Protein AF-A0A943FPM8-F1 (afdb_monomer)

Structure (mmCIF, N/CA/C/O backbone):
data_AF-A0A943FPM8-F1
#
_entry.id   AF-A0A943FPM8-F1
#
loop_
_atom_site.group_PDB
_atom_site.id
_atom_site.type_symbol
_atom_site.label_atom_id
_atom_site.label_alt_id
_atom_site.label_comp_id
_atom_site.label_asym_id
_atom_site.label_entity_id
_atom_site.label_seq_id
_atom_site.pdbx_PDB_ins_code
_atom_site.Cartn_x
_atom_site.Cartn_y
_atom_site.Cartn_z
_atom_site.occupancy
_atom_site.B_iso_or_equiv
_atom_site.auth_seq_id
_atom_site.auth_comp_id
_atom_site.auth_asym_id
_atom_site.auth_atom_id
_atom_site.pdbx_PDB_model_num
ATOM 1 N N . MET A 1 1 ? -26.452 57.858 43.213 1.00 43.47 1 MET A N 1
ATOM 2 C CA . MET A 1 1 ? -26.076 58.892 42.224 1.00 43.47 1 MET A CA 1
ATOM 3 C C . MET A 1 1 ? -26.824 58.611 40.920 1.00 43.47 1 MET A C 1
ATOM 5 O O . MET A 1 1 ? -26.887 57.454 40.541 1.00 43.47 1 MET A O 1
ATOM 9 N N . LYS A 1 2 ? -27.479 59.654 40.371 1.00 41.88 2 LYS A N 1
ATOM 10 C CA . LYS A 1 2 ? -28.035 59.885 39.007 1.00 41.88 2 LYS A CA 1
ATOM 11 C C . LYS A 1 2 ? -28.083 58.714 38.007 1.00 41.88 2 LYS A C 1
ATOM 13 O O . LYS A 1 2 ? -27.068 58.083 37.789 1.00 41.88 2 LYS A O 1
ATOM 18 N N . LYS A 1 3 ? -29.099 58.524 37.162 1.00 39.81 3 LYS A N 1
ATOM 19 C CA . LYS A 1 3 ? -30.553 58.790 37.059 1.00 39.81 3 LYS A CA 1
ATOM 20 C C . LYS A 1 3 ? -30.911 58.142 35.701 1.00 39.81 3 LYS A C 1
ATOM 22 O O . LYS A 1 3 ? -30.160 58.297 34.746 1.00 39.81 3 LYS A O 1
ATOM 27 N N . ARG A 1 4 ? -32.022 57.408 35.642 1.00 47.88 4 ARG A N 1
ATOM 28 C CA . ARG A 1 4 ? -32.569 56.733 34.450 1.00 47.88 4 ARG A CA 1
ATOM 29 C C . ARG A 1 4 ? -33.025 57.727 33.367 1.00 47.88 4 ARG A C 1
ATOM 31 O O . ARG A 1 4 ? -33.515 58.798 33.715 1.00 47.88 4 ARG A O 1
ATOM 38 N N . GLY A 1 5 ? -33.002 57.297 32.106 1.00 42.28 5 GLY A N 1
ATOM 39 C CA . GLY A 1 5 ? -33.818 57.833 31.008 1.00 42.28 5 GLY A CA 1
ATOM 40 C C . GLY A 1 5 ? -33.178 57.556 29.645 1.00 42.28 5 GLY A C 1
ATOM 41 O O . GLY A 1 5 ? -31.966 57.446 29.571 1.00 42.28 5 GLY A O 1
ATOM 42 N N . ILE A 1 6 ? -33.880 57.427 28.527 1.00 51.19 6 ILE A N 1
ATOM 43 C CA . ILE A 1 6 ? -35.304 57.315 28.207 1.00 51.19 6 ILE A CA 1
ATOM 44 C C . ILE A 1 6 ? -35.327 56.818 26.751 1.00 51.19 6 ILE A C 1
ATOM 46 O O . ILE A 1 6 ? -34.451 57.146 25.954 1.00 51.19 6 ILE A O 1
ATOM 50 N N . CYS A 1 7 ? -36.333 56.010 26.448 1.00 41.44 7 CYS A N 1
ATOM 51 C CA . CYS A 1 7 ? -36.709 55.536 25.124 1.00 41.44 7 CYS A CA 1
ATOM 52 C C . CYS A 1 7 ? -37.077 56.717 24.202 1.00 41.44 7 CYS A C 1
ATOM 54 O O . CYS A 1 7 ? -37.842 57.581 24.625 1.00 41.44 7 CYS A O 1
ATOM 56 N N . LEU A 1 8 ? -36.609 56.740 22.951 1.00 41.38 8 LEU A N 1
ATOM 57 C CA . LEU A 1 8 ? -37.149 57.618 21.907 1.00 41.38 8 LEU A CA 1
ATOM 58 C C . LEU A 1 8 ? -37.217 56.860 20.576 1.00 41.38 8 LEU A C 1
ATOM 60 O O . LEU A 1 8 ? -36.211 56.415 20.032 1.00 41.38 8 LEU A O 1
ATOM 64 N N . LEU A 1 9 ? -38.462 56.687 20.131 1.00 40.34 9 LEU A N 1
ATOM 65 C CA . LEU A 1 9 ? -38.903 56.158 18.845 1.00 40.34 9 LEU A CA 1
ATOM 66 C C . LEU A 1 9 ? -38.485 57.059 17.672 1.00 40.34 9 LEU A C 1
ATOM 68 O O . LEU A 1 9 ? -38.351 58.261 17.877 1.00 40.34 9 LEU A O 1
ATOM 72 N N . LEU A 1 10 ? -38.435 56.478 16.461 1.00 39.81 10 LEU A N 1
ATOM 73 C CA . LEU A 1 10 ? -38.977 56.962 15.161 1.00 39.81 10 LEU A CA 1
ATOM 74 C C . LEU A 1 10 ? -38.160 56.303 14.025 1.00 39.81 10 LEU A C 1
ATOM 76 O O . LEU A 1 10 ? -36.975 56.563 13.883 1.00 39.81 10 LEU A O 1
ATOM 80 N N . ALA A 1 11 ? -38.649 55.234 13.392 1.00 39.22 11 ALA A N 1
ATOM 81 C CA . ALA A 1 11 ? -39.589 55.200 12.262 1.00 39.22 11 ALA A CA 1
ATOM 82 C C . ALA A 1 11 ? -38.954 55.512 10.887 1.00 39.22 11 ALA A C 1
ATOM 84 O O . ALA A 1 11 ? -38.565 56.640 10.623 1.00 39.22 11 ALA A O 1
ATOM 85 N N . ALA A 1 12 ? -38.996 54.479 10.030 1.00 39.22 12 ALA A N 1
ATOM 86 C CA . ALA A 1 12 ? -39.106 54.478 8.566 1.00 39.22 12 ALA A CA 1
ATOM 87 C C . ALA A 1 12 ? -38.014 55.168 7.723 1.00 39.22 12 ALA A C 1
ATOM 89 O O . ALA A 1 12 ? -37.833 56.369 7.796 1.00 39.22 12 ALA A O 1
ATOM 90 N N . VAL A 1 13 ? -37.407 54.421 6.794 1.00 41.88 13 VAL A N 1
ATOM 91 C CA . VAL A 1 13 ? -37.730 54.499 5.354 1.00 41.88 13 VAL A CA 1
ATOM 92 C C . VAL A 1 13 ? -37.208 53.223 4.690 1.00 41.88 13 VAL A C 1
ATOM 94 O O . VAL A 1 13 ? -36.012 52.951 4.647 1.00 41.88 13 VAL A O 1
ATOM 97 N N . MET A 1 14 ? -38.151 52.432 4.185 1.00 46.97 14 MET A N 1
ATOM 98 C CA . MET A 1 14 ? -37.918 51.344 3.247 1.00 46.97 14 MET A CA 1
ATOM 99 C C . MET A 1 14 ? -37.699 51.996 1.876 1.00 46.97 14 MET A C 1
ATOM 101 O O . MET A 1 14 ? -38.634 52.573 1.322 1.00 46.97 14 MET A O 1
ATOM 105 N N . LEU A 1 15 ? -36.470 51.957 1.358 1.00 45.47 15 LEU A N 1
ATOM 106 C CA . LEU A 1 15 ? -36.176 52.354 -0.017 1.00 45.47 15 LEU A CA 1
ATOM 107 C C . LEU A 1 15 ? -35.555 51.163 -0.746 1.00 45.47 15 LEU A C 1
ATOM 109 O O . LEU A 1 15 ? -34.363 50.881 -0.641 1.00 45.47 15 LEU A O 1
ATOM 113 N N . CYS A 1 16 ? -36.414 50.444 -1.465 1.00 36.84 16 CYS A N 1
ATOM 114 C CA . CYS A 1 16 ? -36.028 49.474 -2.471 1.00 36.84 16 CYS A CA 1
ATOM 115 C C . CYS A 1 16 ? -35.269 50.193 -3.591 1.00 36.84 16 CYS A C 1
ATOM 117 O O . CYS A 1 16 ? -35.880 50.879 -4.406 1.00 36.84 16 CYS A O 1
ATOM 119 N N . CYS A 1 17 ? -33.958 49.985 -3.668 1.00 33.75 17 CYS A N 1
ATOM 120 C CA . CYS A 1 17 ? -33.213 50.172 -4.905 1.00 33.75 17 CYS A CA 1
ATOM 121 C C . CYS A 1 17 ? -32.701 48.807 -5.348 1.00 33.75 17 CYS A C 1
ATOM 123 O O . CYS A 1 17 ? -31.712 48.284 -4.839 1.00 33.75 17 CYS A O 1
ATOM 125 N N . ALA A 1 18 ? -33.435 48.229 -6.296 1.00 50.44 18 ALA A N 1
ATOM 126 C CA . ALA A 1 18 ? -32.971 47.145 -7.133 1.00 50.44 18 ALA A CA 1
ATOM 127 C C . ALA A 1 18 ? -31.713 47.611 -7.879 1.00 50.44 18 ALA A C 1
ATOM 129 O O . ALA A 1 18 ? -31.793 48.402 -8.816 1.00 50.44 18 ALA A O 1
ATOM 130 N N . ALA A 1 19 ? -30.554 47.124 -7.453 1.00 39.72 19 ALA A N 1
ATOM 131 C CA . ALA A 1 19 ? -29.340 47.153 -8.245 1.00 39.72 19 ALA A CA 1
ATOM 132 C C . ALA A 1 19 ? -28.849 45.713 -8.358 1.00 39.72 19 ALA A C 1
ATOM 134 O O . ALA A 1 19 ? -28.586 45.043 -7.362 1.00 39.72 19 ALA A O 1
ATOM 135 N N . CYS A 1 20 ? -28.846 45.252 -9.603 1.00 33.94 20 CYS A N 1
ATOM 136 C CA . CYS A 1 20 ? -28.395 43.966 -10.098 1.00 33.94 20 CYS A CA 1
ATOM 137 C C . CYS A 1 20 ? -27.201 43.431 -9.292 1.00 33.94 20 CYS A C 1
ATOM 139 O O . CYS A 1 20 ? -26.073 43.892 -9.450 1.00 33.94 20 CYS A O 1
ATOM 141 N N . GLY A 1 21 ? -27.461 42.462 -8.412 1.00 35.91 21 GLY A N 1
ATOM 142 C CA . GLY A 1 21 ? -26.416 41.661 -7.803 1.00 35.91 21 GLY A CA 1
ATOM 143 C C . GLY A 1 21 ? -25.841 40.763 -8.883 1.00 35.91 21 GLY A C 1
ATOM 144 O O . GLY A 1 21 ? -26.332 39.656 -9.096 1.00 35.91 21 GLY A O 1
ATOM 145 N N . SER A 1 22 ? -24.803 41.231 -9.572 1.00 35.19 22 SER A N 1
ATOM 146 C CA . SER A 1 22 ? -23.835 40.320 -10.158 1.00 35.19 22 SER A CA 1
ATOM 147 C C . SER A 1 22 ? -23.273 39.510 -8.994 1.00 35.19 22 SER A C 1
ATOM 149 O O . SER A 1 22 ? -22.399 39.982 -8.267 1.00 35.19 22 SER A O 1
ATOM 151 N N . ARG A 1 23 ? -23.829 38.312 -8.774 1.00 39.59 23 ARG A N 1
ATOM 152 C CA . ARG A 1 23 ? -23.126 37.241 -8.076 1.00 39.59 23 ARG A CA 1
ATOM 153 C C . ARG A 1 23 ? -21.834 37.053 -8.856 1.00 39.59 23 ARG A C 1
ATOM 155 O O . ARG A 1 23 ? -21.832 36.414 -9.904 1.00 39.59 23 ARG A O 1
ATOM 162 N N . GLN A 1 24 ? -20.763 37.674 -8.379 1.00 35.69 24 GLN A N 1
ATOM 163 C CA . GLN A 1 24 ? -19.440 3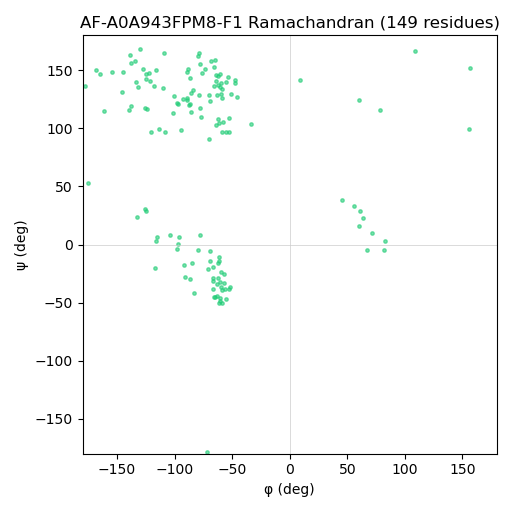7.169 -8.666 1.00 35.69 24 GLN A CA 1
ATOM 164 C C . GLN A 1 24 ? -19.425 35.777 -8.047 1.00 35.69 24 GLN A C 1
ATOM 166 O O . GLN A 1 24 ? -19.420 35.623 -6.829 1.00 35.69 24 GLN A O 1
ATOM 171 N N . THR A 1 25 ? -19.529 34.762 -8.898 1.00 35.69 25 THR A N 1
ATOM 172 C CA . THR A 1 25 ? -18.903 33.474 -8.640 1.00 35.69 25 THR A CA 1
ATOM 173 C C . THR A 1 25 ? -17.444 33.781 -8.345 1.00 35.69 25 THR A C 1
ATOM 175 O O . THR A 1 25 ? -16.663 34.037 -9.258 1.00 35.69 25 THR A O 1
ATOM 178 N N . THR A 1 26 ? -17.109 33.876 -7.063 1.00 35.84 26 THR A N 1
ATOM 179 C CA . THR A 1 26 ? -15.729 33.794 -6.612 1.00 35.84 26 THR A CA 1
ATOM 180 C C . THR A 1 26 ? -15.260 32.395 -6.966 1.00 35.84 26 THR A C 1
ATOM 182 O O . THR A 1 26 ? -15.659 31.415 -6.338 1.00 35.84 26 THR A O 1
ATOM 185 N N . GLU A 1 27 ? -14.488 32.321 -8.045 1.00 47.19 27 GLU A N 1
ATOM 186 C CA . GLU A 1 27 ? -13.569 31.223 -8.306 1.00 47.19 27 GLU A CA 1
ATOM 187 C C . GLU A 1 27 ? -12.754 30.956 -7.031 1.00 47.19 27 GLU A C 1
ATOM 189 O O . GLU A 1 27 ? -12.406 31.888 -6.300 1.00 47.19 27 GLU A O 1
ATOM 194 N N . GLY A 1 28 ? -12.556 29.670 -6.734 1.00 51.47 28 GLY A N 1
ATOM 195 C CA . GLY A 1 28 ? -12.067 29.154 -5.458 1.00 51.47 28 GLY A CA 1
ATOM 196 C C . GLY A 1 28 ? -10.860 29.906 -4.901 1.00 51.47 28 GLY A C 1
ATOM 197 O O . GLY A 1 28 ? -9.840 30.073 -5.564 1.00 51.47 28 GLY A O 1
ATOM 198 N N . GLY A 1 29 ? -10.988 30.355 -3.656 1.00 54.38 29 GLY A N 1
ATOM 199 C CA . GLY A 1 29 ? -9.947 31.098 -2.959 1.00 54.38 29 GLY A CA 1
ATOM 200 C C . GLY A 1 29 ? -10.336 31.367 -1.513 1.00 54.38 29 GLY A C 1
ATOM 201 O O . GLY A 1 29 ? -10.374 32.520 -1.093 1.00 54.38 29 GLY A O 1
ATOM 202 N N . GLY A 1 30 ? -10.709 30.321 -0.772 1.00 67.62 30 GLY A N 1
ATOM 203 C CA . GLY A 1 30 ? -10.781 30.416 0.687 1.00 67.62 30 GLY A CA 1
ATOM 204 C C . GLY A 1 30 ? -9.388 30.313 1.311 1.00 67.62 30 GLY A C 1
ATOM 205 O O . GLY A 1 30 ? -8.422 29.934 0.646 1.00 67.62 30 GLY A O 1
ATOM 206 N N . GLU A 1 31 ? -9.286 30.693 2.583 1.00 84.62 31 GLU A N 1
ATOM 207 C CA . GLU A 1 31 ? -8.050 30.573 3.355 1.00 84.62 31 GLU A CA 1
ATOM 208 C C . GLU A 1 31 ? -7.622 29.102 3.426 1.00 84.62 31 GLU A C 1
ATOM 210 O O . GLU A 1 31 ? -8.437 28.225 3.715 1.00 84.62 31 GLU A O 1
ATOM 215 N N . LYS A 1 32 ? -6.354 28.843 3.099 1.00 88.19 32 LYS A N 1
ATOM 216 C CA . LYS A 1 32 ? -5.771 27.504 3.171 1.00 88.19 32 LYS A CA 1
ATOM 217 C C . LYS A 1 32 ? -5.476 27.144 4.622 1.00 88.19 32 LYS A C 1
ATOM 219 O O . LYS A 1 32 ? -5.123 28.020 5.410 1.00 88.19 32 LYS A O 1
ATOM 224 N N . ASP A 1 33 ? -5.580 25.865 4.955 1.00 87.19 33 ASP A N 1
ATOM 225 C CA . ASP A 1 33 ? -5.219 25.376 6.285 1.00 87.19 33 ASP A CA 1
ATOM 226 C C . ASP A 1 33 ? -3.692 25.377 6.521 1.00 87.19 33 ASP A C 1
ATOM 228 O O . ASP A 1 33 ? -2.884 25.758 5.667 1.00 87.19 33 ASP A O 1
ATOM 232 N N . GLN A 1 34 ? -3.281 24.909 7.702 1.00 88.44 34 GLN A N 1
ATOM 233 C CA . GLN A 1 34 ? -1.872 24.748 8.081 1.00 88.44 34 GLN A CA 1
ATOM 234 C C . GLN A 1 34 ? -1.084 23.765 7.189 1.00 88.44 34 GLN A C 1
ATOM 236 O O . GLN A 1 34 ? 0.148 23.785 7.208 1.00 88.44 34 GLN A O 1
ATOM 241 N N . TYR A 1 35 ? -1.775 22.952 6.386 1.00 88.12 35 TYR A N 1
ATOM 242 C CA . TYR A 1 35 ? -1.222 21.979 5.441 1.00 88.12 35 TYR A CA 1
ATOM 243 C C . TYR A 1 35 ? -1.305 22.460 3.980 1.00 88.12 35 TYR A C 1
ATOM 245 O O . TYR A 1 35 ? -0.985 21.711 3.057 1.00 88.12 35 TYR A O 1
ATOM 253 N N . MET A 1 36 ? -1.686 23.725 3.751 1.00 88.31 36 MET A N 1
ATOM 254 C CA . MET A 1 36 ? -1.843 24.356 2.434 1.00 88.31 36 MET A CA 1
ATOM 255 C C . MET A 1 36 ? -2.937 23.730 1.551 1.00 88.31 36 MET A C 1
ATOM 257 O O . MET A 1 36 ? -2.901 23.893 0.318 1.00 88.31 36 MET A O 1
ATOM 261 N N . THR A 1 37 ? -3.912 23.055 2.161 1.00 87.12 37 THR A N 1
ATOM 262 C CA . THR A 1 37 ? -5.038 22.448 1.448 1.00 87.12 37 THR A CA 1
ATOM 263 C C . THR A 1 37 ? -6.078 23.492 1.056 1.00 87.12 37 THR A C 1
ATOM 265 O O . THR A 1 37 ? -6.151 24.591 1.612 1.00 87.12 37 THR A O 1
ATOM 268 N N . GLU A 1 38 ? -6.844 23.175 0.016 1.00 91.06 38 GLU A N 1
ATOM 269 C CA . GLU A 1 38 ? -7.995 23.987 -0.364 1.00 91.06 38 GLU A CA 1
ATOM 270 C C . GLU A 1 38 ? -9.143 23.782 0.635 1.00 91.06 38 GLU A C 1
ATOM 272 O O . GLU A 1 38 ? -9.267 22.697 1.207 1.00 91.06 38 GLU A O 1
ATOM 277 N N . PRO A 1 39 ? -10.011 24.791 0.828 1.00 89.31 39 PRO A N 1
ATOM 278 C CA . PRO A 1 39 ? -11.187 24.647 1.672 1.00 89.31 39 PRO A CA 1
ATOM 279 C C . PRO A 1 39 ? -12.044 23.445 1.270 1.00 89.31 39 PRO A C 1
ATOM 281 O O . PRO A 1 39 ? -12.223 23.150 0.086 1.00 89.31 39 PRO A O 1
ATOM 284 N N . VAL A 1 40 ? -12.630 22.800 2.274 1.00 89.19 40 VAL A N 1
ATOM 285 C CA . VAL A 1 40 ? -13.539 21.667 2.097 1.00 89.19 40 VAL A CA 1
ATOM 286 C C . VAL A 1 40 ? -14.739 22.098 1.242 1.00 89.19 40 VAL A C 1
ATOM 288 O O . VAL A 1 40 ? -15.403 23.079 1.584 1.00 89.19 40 VAL A O 1
ATOM 291 N N . PRO A 1 41 ? -15.048 21.398 0.133 1.00 91.25 41 PRO A N 1
ATOM 292 C CA . PRO A 1 41 ? -16.220 21.715 -0.674 1.00 91.25 41 PRO A CA 1
ATOM 293 C C . PRO A 1 41 ? -17.529 21.546 0.107 1.00 91.25 41 PRO A C 1
ATOM 295 O O . PRO A 1 41 ? -17.674 20.601 0.884 1.00 91.25 41 PRO A O 1
ATOM 298 N N . ASP A 1 42 ? -18.518 22.400 -0.174 1.00 91.25 42 ASP A N 1
ATOM 299 C CA . ASP A 1 42 ? -19.838 22.337 0.463 1.00 91.25 42 ASP A CA 1
ATOM 300 C C . ASP A 1 42 ? -20.449 20.924 0.391 1.00 91.25 42 ASP A C 1
ATOM 302 O O . ASP A 1 42 ? -20.547 20.305 -0.674 1.00 91.25 42 ASP A O 1
ATOM 306 N N . GLY A 1 43 ? -20.897 20.413 1.541 1.00 91.19 43 GLY A N 1
ATOM 307 C CA . GLY A 1 43 ? -21.531 19.097 1.663 1.00 91.19 43 GLY A CA 1
ATOM 308 C C . GLY A 1 43 ? -20.564 17.914 1.778 1.00 91.19 43 GLY A C 1
ATOM 309 O O . GLY A 1 43 ? -21.022 16.770 1.835 1.00 91.19 43 GLY A O 1
ATOM 310 N N . LYS A 1 44 ? -19.248 18.151 1.822 1.00 88.50 44 LYS A N 1
ATOM 311 C CA . LYS A 1 44 ? -18.260 17.143 2.227 1.00 88.50 44 LYS A CA 1
ATOM 312 C C . LYS A 1 44 ? -18.041 17.185 3.746 1.00 88.50 44 LYS A C 1
ATOM 314 O O . LYS A 1 44 ? -18.206 18.246 4.342 1.00 88.50 44 LYS A O 1
ATOM 319 N N . PRO A 1 45 ? -17.727 16.040 4.377 1.00 86.06 45 PRO A N 1
ATOM 320 C CA . PRO A 1 45 ? -17.345 16.027 5.782 1.00 86.06 45 PRO A CA 1
ATOM 321 C C . PRO A 1 45 ? -16.037 16.798 5.977 1.00 86.06 45 PRO A C 1
ATOM 323 O O . PRO A 1 45 ? -15.161 16.757 5.109 1.00 86.06 45 PRO A O 1
ATOM 326 N N . ASP A 1 46 ? -15.915 17.470 7.119 1.00 85.81 46 ASP A N 1
ATOM 327 C CA . ASP A 1 46 ? -14.677 18.141 7.499 1.00 85.81 46 ASP A CA 1
ATOM 328 C C . ASP A 1 46 ? -13.546 17.110 7.697 1.00 85.81 46 ASP A C 1
ATOM 330 O O . ASP A 1 46 ? -13.794 16.022 8.234 1.00 85.81 46 ASP A O 1
ATOM 334 N N . PRO A 1 47 ? -12.308 17.420 7.270 1.00 86.12 47 PRO A N 1
ATOM 335 C CA . PRO A 1 47 ? -11.131 16.632 7.588 1.00 86.12 47 PRO A CA 1
ATOM 336 C C . PRO A 1 47 ? -10.979 16.465 9.096 1.00 86.12 47 PRO A C 1
ATOM 338 O O . PRO A 1 47 ? -11.183 17.403 9.867 1.00 86.12 47 PRO A O 1
ATOM 341 N N . VAL A 1 48 ? -10.594 15.261 9.503 1.00 87.44 48 VAL A N 1
ATOM 342 C CA . VAL A 1 48 ? -10.301 14.936 10.897 1.00 87.44 48 VAL A CA 1
ATOM 343 C C . VAL A 1 48 ? -8.805 14.712 11.033 1.00 87.44 48 VAL A C 1
ATOM 345 O O . VAL A 1 48 ? -8.193 14.016 10.223 1.00 87.44 48 VAL A O 1
ATOM 348 N N . GLU A 1 49 ? -8.230 15.293 12.078 1.00 88.88 49 GLU A N 1
ATOM 349 C CA . GLU A 1 49 ? -6.833 15.100 12.430 1.00 88.88 49 GLU A CA 1
ATOM 350 C C . GLU A 1 49 ? -6.591 13.673 12.962 1.00 88.88 49 GLU A C 1
ATOM 352 O O . GLU A 1 49 ? -7.270 13.244 13.906 1.00 88.88 49 GLU A O 1
ATOM 357 N N . PRO A 1 50 ? -5.606 12.925 12.427 1.00 86.56 50 PRO A N 1
ATOM 358 C CA . PRO A 1 50 ? 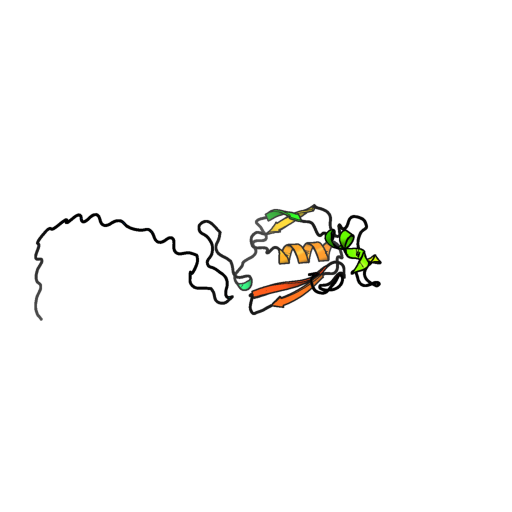-5.340 11.554 12.862 1.00 86.56 50 PRO A CA 1
ATOM 359 C C . PRO A 1 50 ? -5.079 11.415 14.369 1.00 86.56 50 PRO A C 1
ATOM 361 O O . PRO A 1 50 ? -5.547 10.460 14.984 1.00 86.56 50 PRO A O 1
ATOM 364 N N . GLN A 1 51 ? -4.379 12.374 14.989 1.00 86.69 51 GLN A N 1
ATOM 365 C CA . GLN A 1 51 ? -4.073 12.360 16.427 1.00 86.69 51 GLN A CA 1
ATOM 366 C C . GLN A 1 51 ? -5.284 12.610 17.335 1.00 86.69 51 GLN A C 1
ATOM 368 O O . GLN A 1 51 ? -5.239 12.244 18.509 1.00 86.69 51 GLN A 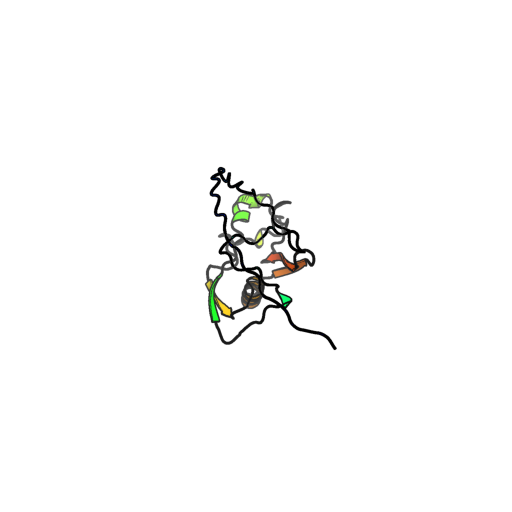O 1
ATOM 373 N N . ASP A 1 52 ? -6.344 13.220 16.807 1.00 89.75 52 ASP A N 1
ATOM 374 C CA . ASP A 1 52 ? -7.542 13.577 17.573 1.00 89.75 52 ASP A CA 1
ATOM 375 C C . ASP A 1 52 ? -8.665 12.540 17.397 1.00 89.75 52 ASP A C 1
ATOM 377 O O . ASP A 1 52 ? -9.718 12.621 18.037 1.00 89.75 52 ASP A O 1
ATOM 381 N N . THR A 1 53 ? -8.443 11.533 16.549 1.00 88.88 53 THR A N 1
ATOM 382 C CA . THR A 1 53 ? -9.421 10.484 16.268 1.00 88.88 53 THR A CA 1
ATOM 383 C C . THR A 1 53 ? -9.437 9.443 17.388 1.00 88.88 53 THR A C 1
ATOM 385 O O . THR A 1 53 ? -8.409 8.891 17.775 1.00 88.88 53 THR A O 1
ATOM 388 N N . THR A 1 54 ? -10.628 9.144 17.911 1.00 92.75 54 THR A N 1
ATOM 389 C CA . THR A 1 54 ? -10.836 8.056 18.877 1.00 92.75 54 THR A CA 1
ATOM 390 C C . THR A 1 54 ? -11.415 6.845 18.156 1.00 92.75 54 THR A C 1
ATOM 392 O O . THR A 1 54 ? -12.433 6.971 17.485 1.00 92.75 54 THR A O 1
ATOM 395 N N . VAL A 1 55 ? -10.792 5.677 18.323 1.00 93.94 55 VAL A N 1
ATOM 396 C CA . VAL A 1 55 ? -11.278 4.421 17.732 1.00 93.94 55 VAL A CA 1
ATOM 397 C C . VAL A 1 55 ? -12.277 3.746 18.672 1.00 93.94 55 VAL A C 1
ATOM 399 O O . VAL A 1 55 ? -11.921 3.367 19.793 1.00 93.94 55 VAL A O 1
ATOM 402 N N . ASP A 1 56 ? -13.511 3.544 18.210 1.00 95.50 56 ASP A N 1
ATOM 403 C CA . ASP A 1 56 ? -14.523 2.748 18.908 1.00 95.50 56 ASP A CA 1
ATOM 404 C C . ASP A 1 56 ? -14.521 1.303 18.403 1.00 95.50 56 ASP A C 1
ATOM 406 O O . ASP A 1 56 ? -15.149 0.953 17.409 1.00 95.50 56 ASP A O 1
ATOM 410 N N . THR A 1 57 ? -13.861 0.424 19.157 1.00 93.88 57 THR A N 1
ATOM 411 C CA . THR A 1 57 ? -13.783 -1.015 18.843 1.00 93.88 57 THR A CA 1
ATOM 412 C C . THR A 1 57 ? -15.103 -1.784 18.999 1.00 93.88 57 THR A C 1
ATOM 414 O O . THR A 1 57 ? -15.149 -2.977 18.695 1.00 93.88 57 THR A O 1
ATOM 417 N N . THR A 1 58 ? -16.167 -1.155 19.508 1.00 96.44 58 THR A N 1
ATOM 418 C CA . THR A 1 58 ? -17.478 -1.800 19.693 1.00 96.44 58 THR A CA 1
ATOM 419 C C . THR A 1 58 ? -18.390 -1.640 18.481 1.00 96.44 58 THR A C 1
ATOM 421 O O . THR A 1 58 ? -19.214 -2.520 18.214 1.00 96.44 58 THR A O 1
ATOM 424 N N . THR A 1 59 ? -18.204 -0.565 17.717 1.00 97.44 59 THR A N 1
ATOM 425 C CA . THR A 1 59 ? -18.924 -0.303 16.473 1.00 97.44 59 THR A CA 1
ATOM 426 C C . THR A 1 59 ? -18.061 -0.745 15.300 1.00 97.44 59 THR A C 1
ATOM 428 O O . THR A 1 59 ? -16.936 -0.284 15.138 1.00 97.44 59 THR A O 1
ATOM 431 N N . THR A 1 60 ? -18.576 -1.662 14.479 1.00 97.38 60 THR A N 1
ATOM 432 C CA . THR A 1 60 ? -17.835 -2.208 13.335 1.00 97.38 60 THR A CA 1
ATOM 433 C C . THR A 1 60 ? -18.575 -1.995 12.025 1.00 97.38 60 THR A C 1
ATOM 435 O O . THR A 1 60 ? -19.805 -2.028 11.953 1.00 97.38 60 THR A O 1
ATOM 438 N N . HIS A 1 61 ? -17.791 -1.809 10.974 1.00 97.31 61 HIS A N 1
ATOM 439 C CA . HIS A 1 61 ? -18.222 -1.633 9.599 1.00 97.31 61 HIS A CA 1
ATOM 440 C C . HIS A 1 61 ? -17.445 -2.584 8.691 1.00 97.31 61 HIS A C 1
ATOM 442 O O . HIS A 1 61 ? -16.451 -3.189 9.102 1.00 97.31 61 HIS A O 1
ATOM 448 N N . THR A 1 62 ? -17.890 -2.718 7.445 1.00 97.75 62 THR A N 1
ATOM 449 C CA . THR A 1 62 ? -17.187 -3.499 6.427 1.00 97.75 62 THR A CA 1
ATOM 450 C C . THR A 1 62 ? -16.897 -2.657 5.196 1.00 97.75 62 THR A C 1
ATOM 452 O O . THR A 1 62 ? -17.663 -1.767 4.823 1.00 97.75 62 THR A O 1
ATOM 455 N N . CYS A 1 63 ? -15.768 -2.937 4.557 1.00 96.94 63 CYS A N 1
ATOM 456 C CA . CYS A 1 63 ? -15.443 -2.432 3.232 1.00 96.94 63 CYS A CA 1
ATOM 457 C C . CYS A 1 63 ? -14.795 -3.539 2.401 1.00 96.94 63 CYS A C 1
ATOM 459 O O . CYS A 1 63 ? -14.349 -4.556 2.928 1.00 96.94 63 CYS A O 1
ATOM 461 N N . THR A 1 64 ? -14.755 -3.355 1.084 1.00 98.12 64 THR A N 1
ATOM 462 C CA . THR A 1 64 ? -13.945 -4.210 0.212 1.00 98.12 64 THR A CA 1
ATOM 463 C C . THR A 1 64 ? -12.553 -3.608 0.095 1.00 98.12 64 THR A C 1
ATOM 465 O O . THR A 1 64 ? -12.420 -2.441 -0.266 1.00 98.12 64 THR A O 1
ATOM 468 N N . PHE A 1 65 ? -11.530 -4.406 0.382 1.00 98.00 65 PHE A N 1
ATOM 469 C CA . PHE A 1 65 ? -10.130 -4.008 0.304 1.00 98.00 65 PHE A CA 1
ATOM 470 C C . PHE A 1 65 ? -9.408 -4.862 -0.738 1.00 98.00 65 PHE A C 1
ATOM 472 O O . PHE A 1 65 ? -9.593 -6.077 -0.783 1.00 98.00 65 PHE A O 1
ATOM 479 N N . SER A 1 66 ? -8.578 -4.235 -1.565 1.00 98.25 66 SER A N 1
ATOM 480 C CA . SER A 1 66 ? -7.736 -4.899 -2.564 1.00 98.25 66 SER A CA 1
ATOM 481 C C . SER A 1 66 ? -6.415 -4.153 -2.697 1.00 98.25 66 SER A C 1
ATOM 4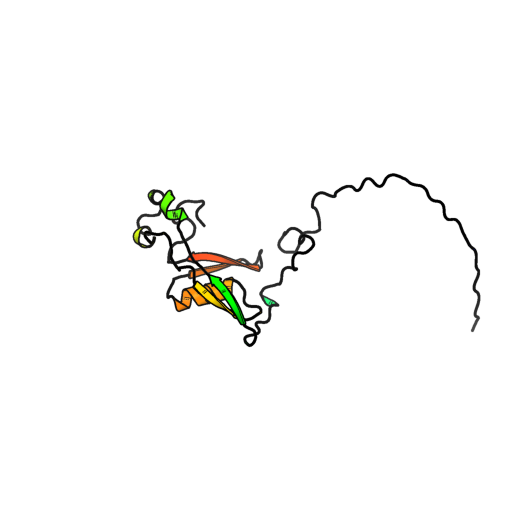83 O O . SER A 1 66 ? -6.385 -2.932 -2.560 1.00 98.25 66 SER A O 1
ATOM 485 N N . ILE A 1 67 ? -5.342 -4.874 -3.009 1.00 98.56 67 ILE A N 1
ATOM 486 C CA . ILE A 1 67 ? -4.033 -4.297 -3.328 1.00 98.56 67 ILE A CA 1
ATOM 487 C C . ILE A 1 67 ? -3.623 -4.853 -4.687 1.00 98.56 67 ILE A C 1
ATOM 489 O O . ILE A 1 67 ? -3.449 -6.065 -4.828 1.00 98.56 67 ILE A O 1
ATOM 493 N N . SER A 1 68 ? -3.467 -3.978 -5.675 1.00 98.12 68 SER A N 1
ATOM 494 C CA . SER A 1 68 ? -3.032 -4.349 -7.019 1.00 98.12 68 SER A CA 1
ATOM 495 C C . SER A 1 68 ? -1.838 -3.513 -7.470 1.00 98.12 68 SER A C 1
ATOM 497 O O . SER A 1 68 ? -1.643 -2.373 -7.055 1.00 98.12 68 SER A O 1
ATOM 499 N N . CYS A 1 69 ? -1.023 -4.115 -8.324 1.00 97.62 69 CYS A N 1
ATOM 500 C CA . CYS A 1 69 ? 0.095 -3.512 -9.032 1.00 97.62 69 CYS A CA 1
ATOM 501 C C . CYS A 1 69 ? -0.042 -3.740 -10.550 1.00 97.62 69 CYS A C 1
ATOM 503 O O . CYS A 1 69 ? 0.954 -3.859 -11.261 1.00 97.62 69 CYS A O 1
ATOM 505 N N . GLU A 1 70 ? -1.279 -3.826 -11.051 1.00 97.62 70 GLU A N 1
ATOM 506 C CA . GLU A 1 70 ? -1.613 -4.125 -12.455 1.00 97.62 70 GLU A CA 1
ATOM 507 C C . GLU A 1 70 ? -0.894 -3.208 -13.450 1.00 97.62 70 GLU A C 1
ATOM 509 O O . GLU A 1 70 ? -0.386 -3.680 -14.462 1.00 97.62 70 GLU A O 1
ATOM 514 N N . THR A 1 71 ? -0.740 -1.921 -13.128 1.00 96.75 71 THR A N 1
ATOM 515 C CA . THR A 1 71 ? -0.024 -0.947 -13.970 1.00 96.75 71 THR A CA 1
ATOM 516 C C . THR A 1 71 ? 1.424 -1.358 -14.275 1.00 96.75 71 THR A C 1
ATOM 518 O O . THR A 1 71 ? 1.981 -0.954 -15.298 1.00 96.75 71 THR A O 1
ATOM 521 N N . ILE A 1 72 ? 2.055 -2.170 -13.416 1.00 97.75 72 ILE A N 1
ATOM 522 C CA . ILE A 1 72 ? 3.411 -2.684 -13.654 1.00 97.75 72 ILE A CA 1
ATOM 523 C C . ILE A 1 72 ? 3.432 -3.634 -14.854 1.00 97.75 72 ILE A C 1
ATOM 525 O O . ILE A 1 72 ? 4.423 -3.646 -15.579 1.00 97.75 72 ILE A O 1
ATOM 529 N N . LEU A 1 73 ? 2.351 -4.377 -15.117 1.00 98.06 73 LEU A N 1
ATOM 530 C CA . LEU A 1 73 ? 2.280 -5.338 -16.224 1.00 98.06 73 LEU A CA 1
ATOM 531 C C . LEU A 1 73 ? 2.498 -4.658 -17.585 1.00 98.06 73 LEU A C 1
ATOM 533 O O . LEU A 1 73 ? 3.217 -5.191 -18.429 1.00 98.06 73 LEU A O 1
ATOM 537 N N . ASP A 1 74 ? 1.986 -3.436 -17.747 1.00 97.75 74 ASP A N 1
ATOM 538 C CA . ASP A 1 74 ? 2.181 -2.607 -18.944 1.00 97.75 74 ASP A CA 1
ATOM 539 C C . ASP A 1 74 ? 3.542 -1.881 -18.980 1.00 97.75 74 ASP A C 1
ATOM 541 O O . ASP A 1 74 ? 3.870 -1.204 -19.954 1.00 97.75 74 ASP A O 1
ATOM 545 N N . ASN A 1 75 ? 4.341 -1.989 -17.914 1.00 97.69 75 ASN A N 1
ATOM 546 C CA . ASN A 1 75 ? 5.620 -1.294 -17.729 1.00 97.69 75 ASN A CA 1
ATOM 547 C C . ASN A 1 75 ? 6.741 -2.240 -17.256 1.00 97.69 75 ASN A C 1
ATOM 549 O O . ASN A 1 75 ? 7.725 -1.805 -16.650 1.00 97.69 75 ASN A O 1
ATOM 553 N N . MET A 1 76 ? 6.613 -3.545 -17.525 1.00 97.75 76 MET A N 1
ATOM 554 C CA . MET A 1 76 ? 7.574 -4.566 -17.087 1.00 97.75 76 MET A CA 1
ATOM 555 C C . MET A 1 76 ? 8.992 -4.331 -17.622 1.00 97.75 76 MET A C 1
ATOM 557 O O . MET A 1 76 ? 9.961 -4.789 -17.019 1.00 97.75 76 MET A O 1
ATOM 561 N N . ASP A 1 77 ? 9.141 -3.611 -18.734 1.00 97.44 77 ASP A N 1
ATOM 562 C CA . ASP A 1 77 ? 10.429 -3.197 -19.296 1.00 97.44 77 ASP A CA 1
ATOM 563 C C . ASP A 1 77 ? 11.177 -2.190 -18.405 1.00 97.44 77 ASP A C 1
ATOM 565 O O . ASP A 1 77 ? 12.408 -2.179 -18.400 1.00 97.44 77 ASP A O 1
ATOM 569 N N . LYS A 1 78 ? 10.447 -1.385 -17.624 1.00 97.88 78 LYS A N 1
ATOM 570 C CA . LYS A 1 78 ? 10.993 -0.391 -16.683 1.00 97.88 78 LYS A CA 1
ATOM 571 C C . LYS A 1 78 ? 11.186 -0.942 -15.276 1.00 97.88 78 LYS A C 1
ATOM 573 O O . LYS A 1 78 ? 11.897 -0.322 -14.488 1.00 97.88 78 LYS A O 1
ATOM 578 N N . CYS A 1 79 ? 10.545 -2.066 -14.958 1.00 97.94 79 CYS A N 1
ATOM 579 C CA . CYS A 1 79 ? 10.679 -2.715 -13.661 1.00 97.94 79 CYS A CA 1
ATOM 580 C C . CYS A 1 79 ? 12.130 -3.163 -13.453 1.00 97.94 79 CYS A C 1
ATOM 582 O O . CYS A 1 79 ? 12.712 -3.841 -14.307 1.00 97.94 79 CYS A O 1
ATOM 584 N N . VAL A 1 80 ? 12.722 -2.792 -12.320 1.00 97.56 80 VAL A N 1
ATOM 585 C CA . VAL A 1 80 ? 14.084 -3.209 -11.983 1.00 97.56 80 VAL A CA 1
ATOM 586 C C . VAL A 1 80 ? 14.172 -4.740 -11.912 1.00 97.56 80 VAL A C 1
ATOM 588 O O . VAL A 1 80 ? 13.281 -5.430 -11.412 1.00 97.56 80 VAL A O 1
ATOM 591 N N . GLU A 1 81 ? 15.258 -5.297 -12.447 1.00 97.56 81 GLU A N 1
ATOM 592 C CA . GLU A 1 81 ? 15.349 -6.733 -12.748 1.00 97.56 81 GLU A CA 1
ATOM 593 C C . GLU A 1 81 ? 15.140 -7.629 -11.515 1.00 97.56 81 GLU A C 1
ATOM 595 O O . GLU A 1 81 ? 14.441 -8.637 -11.575 1.00 97.56 81 GLU A O 1
ATOM 600 N N . ASN A 1 82 ? 15.680 -7.227 -10.363 1.00 97.12 82 ASN A N 1
ATOM 601 C CA . ASN A 1 82 ? 15.566 -7.957 -9.099 1.00 97.12 82 ASN A CA 1
ATOM 602 C C . ASN A 1 82 ? 14.212 -7.776 -8.388 1.00 97.12 82 ASN A C 1
ATOM 604 O O . ASN A 1 82 ? 14.083 -8.205 -7.245 1.00 97.12 82 ASN A O 1
ATOM 608 N N . LYS A 1 83 ? 13.226 -7.134 -9.018 1.00 97.56 83 LYS A N 1
ATOM 609 C CA . LYS A 1 83 ? 11.864 -6.981 -8.483 1.00 97.56 83 LYS A CA 1
ATOM 610 C C . LYS A 1 83 ? 10.811 -7.653 -9.352 1.00 97.56 83 LYS A C 1
ATOM 612 O O . LYS A 1 83 ? 9.759 -8.007 -8.837 1.00 97.56 83 LYS A O 1
ATOM 617 N N . LYS A 1 84 ? 11.100 -7.925 -10.629 1.00 97.75 84 LYS A N 1
ATOM 618 C CA . LYS A 1 84 ? 10.153 -8.551 -11.572 1.00 97.75 84 LYS A CA 1
ATOM 619 C C . LYS A 1 84 ? 9.522 -9.840 -11.046 1.00 97.75 84 LYS A C 1
ATOM 621 O O . LYS A 1 84 ? 8.347 -10.079 -11.285 1.00 97.75 84 LYS A O 1
ATOM 626 N N . PHE A 1 85 ? 10.283 -10.653 -10.311 1.00 97.50 85 PHE A N 1
ATOM 627 C CA . PHE A 1 85 ? 9.781 -11.912 -9.747 1.00 97.50 85 PHE A CA 1
ATOM 628 C C . PHE A 1 85 ? 8.745 -11.726 -8.624 1.00 97.50 85 PHE A C 1
ATOM 630 O O . PHE A 1 85 ? 8.091 -12.694 -8.248 1.00 97.50 85 PHE A O 1
ATOM 637 N N . LEU A 1 86 ? 8.622 -10.515 -8.072 1.00 98.00 86 LEU A N 1
ATOM 638 C CA . LEU A 1 86 ? 7.628 -10.160 -7.059 1.00 98.00 86 LEU A CA 1
ATOM 639 C C . LEU A 1 86 ? 6.285 -9.761 -7.681 1.00 98.00 86 LEU A C 1
ATOM 641 O O . LEU A 1 86 ? 5.297 -9.697 -6.965 1.00 98.00 86 LEU A O 1
ATOM 645 N N . VAL A 1 87 ? 6.232 -9.461 -8.983 1.00 98.12 87 VAL A N 1
ATOM 646 C CA . VAL A 1 87 ? 5.003 -9.008 -9.646 1.00 98.12 87 VAL A CA 1
ATOM 647 C C . VAL A 1 87 ? 4.104 -10.223 -9.914 1.00 98.12 87 VAL A C 1
ATOM 649 O O . VAL A 1 87 ? 4.510 -11.114 -10.669 1.00 98.12 87 VAL A O 1
ATOM 652 N N . PRO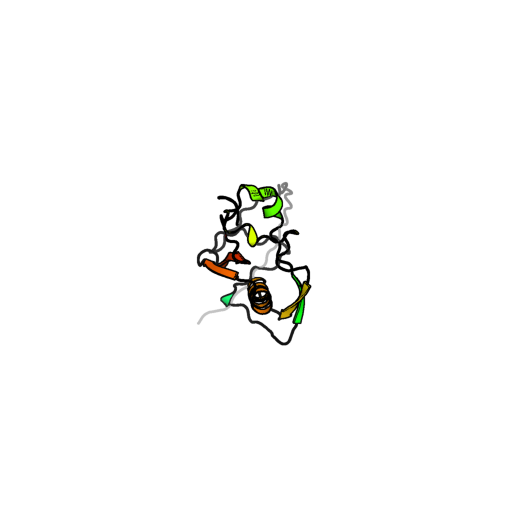 A 1 88 ? 2.894 -10.298 -9.327 1.00 98.31 88 PRO A N 1
ATOM 653 C CA . PRO A 1 88 ? 1.946 -11.363 -9.634 1.00 98.31 88 PRO A CA 1
ATOM 654 C C . PRO A 1 88 ? 1.563 -11.339 -11.115 1.00 98.31 88 PRO A C 1
ATOM 656 O O . PRO A 1 88 ? 1.469 -10.274 -11.720 1.00 98.31 88 PRO A O 1
ATOM 659 N N . ALA A 1 89 ? 1.306 -12.508 -11.704 1.00 98.12 89 ALA A N 1
ATOM 660 C CA . ALA A 1 89 ? 0.991 -12.612 -13.132 1.00 98.12 89 ALA A CA 1
ATOM 661 C C . ALA A 1 89 ? -0.295 -11.861 -13.531 1.00 98.12 89 ALA A C 1
ATOM 663 O O . ALA A 1 89 ? -0.413 -11.409 -14.666 1.00 98.12 89 ALA A O 1
ATOM 664 N N . ASP A 1 90 ? -1.242 -11.740 -12.601 1.00 98.19 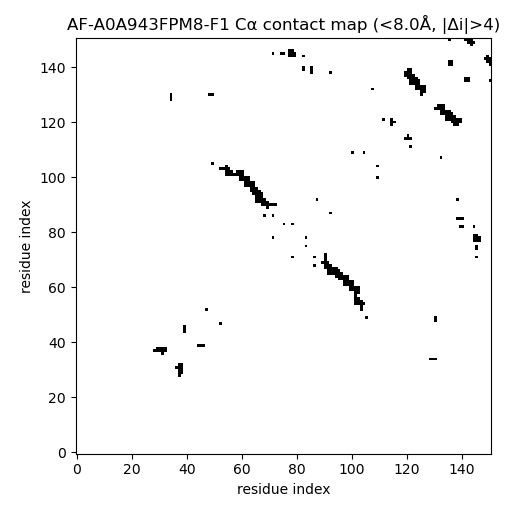90 ASP A N 1
ATOM 665 C CA . ASP A 1 90 ? -2.485 -10.976 -12.732 1.00 98.19 90 ASP A CA 1
ATOM 666 C C . ASP A 1 90 ? -2.392 -9.569 -12.117 1.00 98.19 90 ASP A C 1
ATOM 668 O O . ASP A 1 90 ? -3.363 -8.823 -12.147 1.00 98.19 90 ASP A O 1
ATOM 672 N N . GLY A 1 91 ? -1.235 -9.194 -11.560 1.00 98.19 91 GLY A N 1
ATOM 673 C CA . GLY A 1 91 ? -1.030 -7.912 -10.895 1.00 98.19 91 GLY A CA 1
ATOM 674 C C . GLY A 1 91 ? -1.748 -7.773 -9.550 1.00 98.19 91 GLY A C 1
ATOM 675 O O . GLY A 1 91 ? -1.769 -6.671 -9.006 1.00 98.19 91 GLY A O 1
ATOM 676 N N . VAL A 1 92 ? -2.322 -8.836 -8.979 1.00 98.62 92 VAL A N 1
ATOM 677 C CA . VAL A 1 92 ? -3.081 -8.760 -7.721 1.00 98.62 92 VAL A CA 1
ATOM 678 C C . VAL A 1 92 ? -2.231 -9.254 -6.549 1.00 98.62 92 VAL A C 1
ATOM 680 O O . VAL A 1 92 ? -1.915 -10.434 -6.433 1.00 98.62 92 VAL A O 1
ATOM 683 N N . ILE A 1 93 ? -1.881 -8.345 -5.636 1.00 98.62 93 ILE A N 1
ATOM 684 C CA . ILE A 1 93 ? -1.125 -8.655 -4.408 1.00 98.62 93 ILE A CA 1
ATOM 685 C C . ILE A 1 93 ? -2.070 -9.154 -3.308 1.00 98.62 93 ILE A C 1
ATOM 687 O O . ILE A 1 93 ? -1.753 -10.094 -2.579 1.00 98.62 93 ILE A O 1
ATOM 691 N N . PHE A 1 94 ? -3.234 -8.516 -3.178 1.00 98.62 94 PHE A N 1
ATOM 692 C CA . PHE A 1 94 ? -4.297 -8.912 -2.261 1.00 98.62 94 PHE A CA 1
ATOM 693 C C . PHE A 1 94 ? -5.645 -8.792 -2.983 1.00 98.62 94 PHE A C 1
ATOM 695 O O . PHE A 1 94 ? -5.993 -7.690 -3.422 1.00 98.62 94 PHE A O 1
ATOM 702 N N . PRO A 1 95 ? -6.400 -9.895 -3.135 1.00 98.38 95 PRO A N 1
ATOM 703 C CA . PRO A 1 95 ? -7.650 -9.878 -3.880 1.00 98.38 95 PRO A CA 1
ATOM 704 C C . PRO A 1 95 ? -8.712 -9.057 -3.152 1.00 98.38 95 PRO A C 1
ATOM 706 O O . PRO A 1 95 ? -8.660 -8.901 -1.932 1.00 98.38 95 PRO A O 1
ATOM 709 N N . ALA A 1 96 ? -9.709 -8.587 -3.903 1.00 98.38 96 ALA A N 1
ATOM 710 C CA . ALA A 1 96 ? -10.885 -7.924 -3.350 1.00 98.38 96 ALA A CA 1
ATOM 711 C C . ALA A 1 96 ? -11.532 -8.797 -2.265 1.00 98.38 96 ALA A C 1
ATOM 713 O O . ALA A 1 96 ? -12.115 -9.844 -2.547 1.00 98.38 96 ALA A O 1
ATOM 714 N N . THR A 1 97 ? -11.396 -8.358 -1.019 1.00 98.62 97 THR A N 1
ATOM 715 C CA . THR A 1 97 ? -11.815 -9.100 0.168 1.00 98.62 97 THR A CA 1
ATOM 716 C C . THR A 1 97 ? -12.616 -8.173 1.064 1.00 98.62 97 THR A C 1
ATOM 718 O O . THR A 1 97 ? -12.225 -7.027 1.282 1.00 98.62 97 THR A O 1
ATOM 721 N N . GLU A 1 98 ? -13.737 -8.659 1.592 1.00 98.50 98 GLU A N 1
ATOM 722 C CA . GLU A 1 98 ? -14.462 -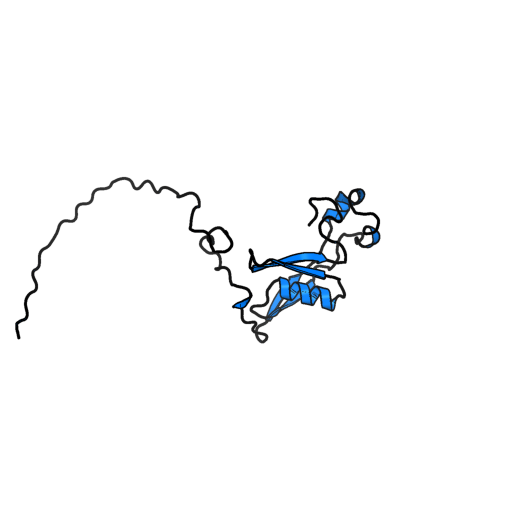7.929 2.627 1.00 98.50 98 GLU A CA 1
ATOM 723 C C . GLU A 1 98 ? -13.638 -7.926 3.920 1.00 98.50 98 GLU A C 1
ATOM 725 O O . GLU A 1 98 ? -13.257 -8.980 4.435 1.00 98.50 98 GLU A O 1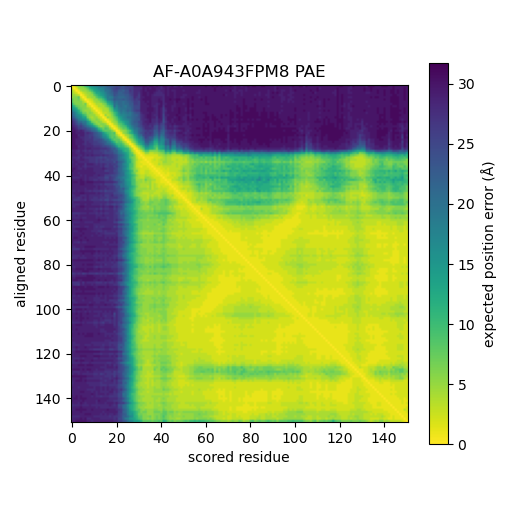
ATOM 730 N N . VAL A 1 99 ? -13.340 -6.736 4.435 1.00 98.00 99 VAL A N 1
ATOM 731 C CA . VAL A 1 99 ? -12.602 -6.538 5.681 1.00 98.00 99 VAL A CA 1
ATOM 732 C C . VAL A 1 99 ? -13.449 -5.737 6.656 1.00 98.00 99 VAL A C 1
ATOM 734 O O . VAL A 1 99 ? -14.146 -4.794 6.280 1.00 98.00 99 VAL A O 1
ATOM 737 N N . THR A 1 100 ? -13.375 -6.112 7.928 1.00 97.44 100 THR A N 1
ATOM 738 C CA . THR A 1 100 ? -14.005 -5.366 9.016 1.00 97.44 100 THR A CA 1
ATOM 739 C C . THR A 1 100 ? -13.068 -4.274 9.514 1.00 97.44 100 THR A C 1
ATOM 741 O O . THR A 1 100 ? -11.853 -4.494 9.609 1.00 97.44 100 THR A O 1
ATOM 744 N N . PHE A 1 101 ? -13.629 -3.125 9.870 1.00 97.75 101 PHE A N 1
ATOM 745 C CA . PHE A 1 101 ? -12.942 -2.043 10.568 1.00 97.75 101 PHE A CA 1
ATOM 746 C C . PHE A 1 101 ? -13.833 -1.452 11.664 1.00 97.75 101 PHE A C 1
ATOM 748 O O . PHE A 1 101 ? -15.054 -1.611 11.635 1.00 97.75 101 PHE A O 1
ATOM 755 N N . SER A 1 102 ? -13.206 -0.840 12.657 1.00 97.44 102 SER A N 1
ATOM 756 C CA . SER A 1 102 ? -13.859 -0.170 13.780 1.00 97.44 102 SER A CA 1
ATOM 757 C C . SER A 1 102 ? -14.154 1.280 13.419 1.00 97.44 102 SER A C 1
ATOM 759 O O . SER A 1 102 ? -13.421 1.878 12.628 1.00 97.44 102 SER A O 1
ATOM 761 N N . ASP A 1 103 ? -15.202 1.859 13.997 1.00 95.50 103 ASP A N 1
ATOM 762 C CA . ASP A 1 103 ? -15.479 3.281 13.798 1.00 95.50 103 ASP A CA 1
ATOM 763 C C . ASP A 1 103 ? -14.282 4.130 14.265 1.00 95.50 103 ASP A C 1
ATOM 765 O O . ASP A 1 103 ? -13.674 3.866 15.308 1.00 95.50 103 ASP A O 1
ATOM 769 N N . GLY A 1 104 ? -13.892 5.100 13.439 1.00 93.62 104 GLY A N 1
ATOM 770 C CA . GLY A 1 104 ? -12.684 5.903 13.640 1.00 93.62 104 GLY A CA 1
ATOM 771 C C . GLY A 1 104 ? -11.358 5.276 13.176 1.00 93.62 104 GLY A C 1
ATOM 772 O O . GLY A 1 104 ? -10.346 5.969 13.225 1.00 93.62 104 GLY A O 1
ATOM 773 N N . GLU A 1 105 ? -11.300 4.022 12.698 1.00 95.31 105 GLU A N 1
ATOM 774 C CA . GLU A 1 105 ? -10.083 3.525 12.022 1.00 95.31 105 GLU A CA 1
ATOM 775 C C . GLU A 1 105 ? -9.852 4.277 10.699 1.00 95.31 105 GLU A C 1
ATOM 777 O O . GLU A 1 105 ? -10.766 4.461 9.889 1.00 95.31 105 GLU A O 1
ATOM 782 N N . SER A 1 106 ? -8.603 4.661 10.438 1.00 93.94 106 SER A N 1
ATOM 783 C CA . SER A 1 106 ? -8.196 5.202 9.144 1.00 93.94 106 SER A CA 1
ATOM 784 C C . SER A 1 106 ? -7.968 4.085 8.118 1.00 93.94 106 SER A C 1
ATOM 786 O O . SER A 1 106 ? -7.721 2.925 8.457 1.00 93.94 106 SER A O 1
ATOM 788 N N . VAL A 1 107 ? -7.950 4.438 6.828 1.00 94.81 107 VAL A N 1
ATOM 789 C CA . VAL A 1 107 ? -7.549 3.497 5.762 1.00 94.81 107 VAL A CA 1
ATOM 790 C C . VAL A 1 107 ? -6.137 2.948 6.007 1.00 94.81 107 VAL A C 1
ATOM 792 O O . VAL A 1 107 ? -5.869 1.790 5.695 1.00 94.81 107 VAL A O 1
ATOM 795 N N . TYR A 1 108 ? -5.249 3.749 6.603 1.00 95.62 108 TYR A N 1
ATOM 796 C CA . TYR A 1 108 ? -3.890 3.337 6.945 1.00 95.62 108 TYR A CA 1
ATOM 797 C C . TYR A 1 108 ? -3.863 2.252 8.037 1.00 95.62 108 TYR A C 1
ATOM 799 O O . TYR A 1 108 ? -3.084 1.302 7.935 1.00 95.62 108 TYR A O 1
ATOM 807 N N . ASP A 1 109 ? -4.746 2.326 9.035 1.00 95.56 109 ASP A N 1
ATOM 808 C CA . ASP A 1 109 ? -4.877 1.290 10.072 1.00 95.56 109 ASP A CA 1
ATOM 809 C C . ASP A 1 109 ? -5.348 -0.038 9.471 1.00 95.56 109 ASP A C 1
ATOM 811 O O . ASP A 1 109 ? -4.762 -1.100 9.719 1.00 95.56 109 ASP A O 1
ATOM 815 N N . VAL A 1 110 ? -6.361 0.032 8.601 1.00 97.50 110 VAL A N 1
ATOM 816 C CA . VAL A 1 110 ? -6.877 -1.137 7.881 1.00 97.50 110 VAL A CA 1
ATOM 817 C C . VAL A 1 110 ? -5.799 -1.729 6.969 1.00 97.50 110 VAL A C 1
ATOM 819 O O . VAL A 1 110 ? -5.587 -2.943 7.001 1.00 97.50 110 VAL A O 1
ATOM 822 N N . LEU A 1 111 ? -5.062 -0.900 6.221 1.00 98.19 111 LEU A N 1
ATOM 823 C CA . LEU A 1 111 ? -3.963 -1.334 5.352 1.00 98.19 111 LEU A CA 1
ATOM 824 C C . LEU A 1 111 ? -2.869 -2.062 6.144 1.00 98.19 111 LEU A C 1
ATOM 826 O O . LEU A 1 111 ? -2.508 -3.186 5.793 1.00 98.19 111 LEU A O 1
ATOM 830 N N . GLN A 1 112 ? -2.384 -1.473 7.243 1.00 97.75 112 GLN A N 1
ATOM 831 C CA . GLN A 1 112 ? -1.381 -2.093 8.115 1.00 97.75 112 GLN A CA 1
ATOM 832 C C . GLN A 1 112 ? -1.839 -3.464 8.615 1.00 97.75 112 GLN A C 1
ATOM 834 O O . GLN A 1 112 ? -1.084 -4.442 8.573 1.00 97.75 112 GLN A O 1
ATOM 839 N N . ARG A 1 113 ? -3.087 -3.551 9.084 1.00 97.88 113 ARG A N 1
ATOM 840 C CA . ARG A 1 113 ? -3.667 -4.786 9.614 1.00 97.88 113 ARG A CA 1
ATOM 841 C C . ARG A 1 113 ? -3.816 -5.853 8.533 1.00 97.88 113 ARG A C 1
ATOM 843 O O . ARG A 1 113 ? -3.426 -6.997 8.775 1.00 97.88 113 ARG A O 1
ATOM 850 N N . VAL A 1 114 ? -4.323 -5.493 7.354 1.00 98.38 114 VAL A N 1
ATOM 851 C CA . VAL A 1 114 ? -4.458 -6.396 6.199 1.00 98.38 114 VAL A CA 1
ATOM 852 C C . VAL A 1 114 ? -3.089 -6.906 5.756 1.00 98.38 114 VAL A C 1
ATOM 854 O O . VAL A 1 114 ? -2.902 -8.121 5.658 1.00 98.38 114 VAL A O 1
ATOM 857 N N . CYS A 1 115 ? -2.109 -6.022 5.562 1.00 98.62 115 CYS A N 1
ATOM 858 C CA . CYS A 1 115 ? -0.762 -6.407 5.148 1.00 98.62 115 CYS A CA 1
ATOM 859 C C . CYS A 1 115 ? -0.103 -7.341 6.172 1.00 98.62 115 CYS A C 1
ATOM 861 O O . CYS A 1 115 ? 0.360 -8.428 5.821 1.00 98.62 115 CYS A O 1
ATOM 863 N N . LYS A 1 116 ? -0.152 -6.986 7.463 1.00 98.38 116 LYS A N 1
ATOM 864 C CA . LYS A 1 116 ? 0.410 -7.800 8.549 1.00 98.38 116 LYS A CA 1
ATOM 865 C C . LYS A 1 116 ? -0.238 -9.181 8.644 1.00 98.38 116 LYS A C 1
ATOM 867 O O . LYS A 1 116 ? 0.477 -10.175 8.767 1.00 98.38 116 LYS A O 1
ATOM 872 N N . ALA A 1 117 ? -1.568 -9.262 8.574 1.00 98.12 117 ALA A N 1
ATOM 873 C CA . ALA A 1 117 ? -2.299 -10.529 8.65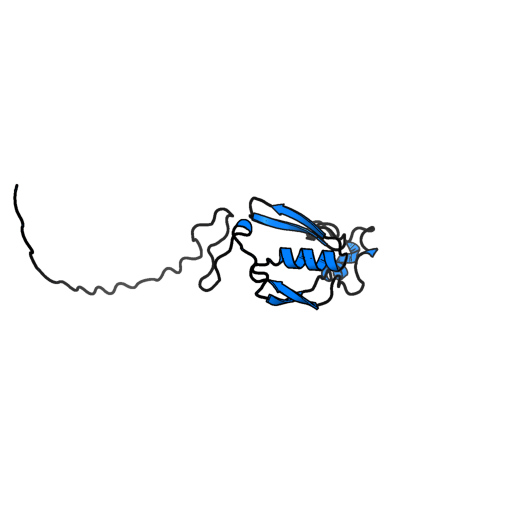0 1.00 98.12 117 ALA A CA 1
ATOM 874 C C . ALA A 1 117 ? -1.968 -11.469 7.480 1.00 98.12 117 ALA A C 1
ATOM 876 O O . ALA A 1 117 ? -1.884 -12.683 7.666 1.00 98.12 117 ALA A O 1
ATOM 877 N N . ASN A 1 118 ? -1.717 -10.904 6.297 1.00 98.31 118 ASN A N 1
ATOM 878 C CA . ASN A 1 118 ? -1.414 -11.650 5.076 1.00 98.31 118 ASN A CA 1
ATOM 879 C C . ASN A 1 118 ? 0.091 -11.791 4.797 1.00 98.31 118 ASN A C 1
ATOM 881 O O . ASN A 1 118 ? 0.470 -12.323 3.757 1.00 98.31 118 ASN A O 1
ATOM 885 N N . LYS A 1 119 ? 0.958 -11.359 5.726 1.00 98.25 119 LYS A N 1
ATOM 886 C CA . LYS A 1 119 ? 2.427 -11.378 5.579 1.00 98.25 119 LYS A CA 1
ATOM 887 C C . LYS A 1 119 ? 2.910 -10.635 4.325 1.00 98.25 119 LYS A C 1
ATOM 889 O O . LYS A 1 119 ? 3.914 -11.007 3.721 1.00 98.25 119 LYS A O 1
ATOM 894 N N . ILE A 1 120 ? 2.191 -9.586 3.946 1.00 98.62 120 ILE A N 1
ATOM 895 C CA . ILE A 1 120 ? 2.576 -8.671 2.879 1.00 98.62 120 ILE A CA 1
ATOM 896 C C . ILE A 1 120 ? 3.459 -7.607 3.519 1.00 98.62 120 ILE A C 1
ATOM 898 O O . ILE A 1 120 ? 3.048 -6.928 4.460 1.00 98.62 120 ILE A O 1
ATOM 902 N N . HIS A 1 121 ? 4.690 -7.496 3.025 1.00 98.44 121 HIS A N 1
ATOM 903 C CA . HIS A 1 121 ? 5.607 -6.447 3.457 1.00 98.44 121 HIS A CA 1
ATOM 904 C C . HIS A 1 121 ? 5.036 -5.070 3.114 1.00 98.44 121 HIS A C 1
ATOM 906 O O . HIS A 1 121 ? 4.509 -4.892 2.016 1.00 98.44 121 HIS A O 1
ATOM 912 N N . MET A 1 122 ? 5.144 -4.121 4.037 1.00 98.00 122 MET A N 1
ATOM 913 C CA . MET A 1 122 ? 4.673 -2.752 3.857 1.00 98.00 122 MET A CA 1
ATOM 914 C C . MET A 1 122 ? 5.621 -1.807 4.589 1.00 98.00 122 MET A C 1
ATOM 916 O O . MET A 1 122 ? 5.923 -2.029 5.764 1.00 98.00 122 MET A O 1
ATOM 920 N N . GLU A 1 123 ? 6.060 -0.759 3.904 1.00 98.00 123 GLU A N 1
ATOM 921 C CA . GLU A 1 123 ? 6.874 0.317 4.465 1.00 98.00 123 GLU A CA 1
ATOM 922 C C . GLU A 1 123 ? 6.207 1.667 4.229 1.00 98.00 123 GLU A C 1
ATOM 924 O O . GLU A 1 123 ? 5.573 1.909 3.199 1.00 98.00 123 GLU A O 1
ATOM 929 N N . SER A 1 124 ? 6.333 2.538 5.222 1.00 96.94 124 SER A N 1
ATOM 930 C CA . SER A 1 124 ? 5.761 3.875 5.202 1.00 96.94 124 SER A CA 1
ATOM 931 C C . SER A 1 124 ? 6.550 4.809 6.105 1.00 96.94 124 SER A C 1
ATOM 933 O O . SER A 1 124 ? 7.006 4.395 7.176 1.00 96.94 124 SER A O 1
ATOM 935 N N . SER A 1 125 ? 6.603 6.082 5.739 1.00 95.94 125 SER A N 1
ATOM 936 C CA . SER A 1 125 ? 7.132 7.157 6.571 1.00 95.94 125 SER A CA 1
ATOM 937 C C . SER A 1 125 ? 6.049 8.169 6.916 1.00 95.94 125 SER A C 1
ATOM 939 O O . SER A 1 125 ? 5.089 8.389 6.179 1.00 95.94 125 SER A O 1
ATOM 941 N N . PHE A 1 126 ? 6.182 8.793 8.082 1.00 93.19 126 PHE A N 1
ATOM 942 C CA . PHE A 1 126 ? 5.296 9.879 8.470 1.00 93.19 126 PHE A CA 1
ATOM 943 C C . PHE A 1 126 ? 5.820 11.195 7.901 1.00 93.19 126 PHE A C 1
ATOM 945 O O . PHE A 1 126 ? 6.995 11.518 8.084 1.00 93.19 126 PHE A O 1
ATOM 952 N N . THR A 1 127 ? 4.948 11.959 7.243 1.00 90.06 127 THR A N 1
ATOM 953 C CA . THR A 1 127 ? 5.270 13.249 6.630 1.00 90.06 127 THR A CA 1
ATOM 954 C C . THR A 1 127 ? 4.628 14.381 7.440 1.00 90.06 127 THR A C 1
ATOM 956 O O . THR A 1 127 ? 3.459 14.701 7.219 1.00 90.06 127 THR A O 1
ATOM 959 N N . PRO A 1 128 ? 5.367 15.037 8.365 1.00 87.25 128 PRO A N 1
ATOM 960 C CA . PRO A 1 128 ? 4.778 15.988 9.312 1.00 87.25 128 PRO A CA 1
ATOM 961 C C . PRO A 1 128 ? 4.092 17.184 8.652 1.00 87.25 128 PRO A C 1
ATOM 963 O O . PRO A 1 128 ? 3.098 17.679 9.169 1.00 87.25 128 PRO A O 1
ATOM 966 N N . VAL A 1 129 ? 4.598 17.634 7.497 1.00 88.25 129 VAL A N 1
ATOM 967 C CA . VAL A 1 129 ? 4.027 18.779 6.767 1.00 88.25 129 VAL A CA 1
ATOM 968 C C . VAL A 1 129 ? 2.626 18.498 6.212 1.00 88.25 129 VAL A C 1
ATOM 970 O O . VAL A 1 129 ? 1.898 19.440 5.934 1.00 88.25 129 VAL A O 1
ATOM 973 N N . TYR A 1 130 ? 2.239 17.227 6.081 1.00 85.38 130 TYR A N 1
ATOM 974 C CA . TYR A 1 130 ? 0.911 16.811 5.617 1.00 85.38 130 TYR A CA 1
ATOM 975 C C . TYR A 1 130 ? 0.123 16.041 6.679 1.00 85.38 130 TYR A C 1
ATOM 977 O O . TYR A 1 130 ? -0.956 15.541 6.383 1.00 85.38 130 TYR A O 1
ATOM 985 N N . ASN A 1 131 ? 0.687 15.899 7.884 1.00 88.62 131 ASN A N 1
ATOM 986 C CA . ASN A 1 131 ? 0.147 15.081 8.967 1.00 88.62 131 ASN A CA 1
ATOM 987 C C . ASN A 1 131 ? -0.334 13.688 8.505 1.00 88.62 131 ASN A C 1
ATOM 989 O O . ASN A 1 131 ? -1.372 13.189 8.934 1.00 88.62 131 ASN A O 1
ATOM 993 N N . SER A 1 132 ? 0.404 13.071 7.577 1.00 89.19 132 SER A N 1
ATOM 994 C CA . SER A 1 132 ? -0.027 11.862 6.874 1.00 89.19 132 SER A CA 1
ATOM 995 C C . SER A 1 132 ? 1.075 10.810 6.797 1.00 89.19 132 SER A C 1
ATOM 997 O O . SER A 1 132 ? 2.268 11.106 6.920 1.00 89.19 132 SER A O 1
ATOM 999 N N . ALA A 1 133 ? 0.668 9.556 6.598 1.00 93.81 133 ALA A N 1
ATOM 1000 C CA . ALA A 1 133 ? 1.576 8.464 6.276 1.00 93.81 133 ALA A CA 1
ATOM 1001 C C . ALA A 1 133 ? 1.753 8.373 4.754 1.00 93.81 133 ALA A C 1
ATOM 1003 O O . ALA A 1 133 ? 0.776 8.238 4.018 1.00 93.81 133 ALA A O 1
ATOM 1004 N N . TYR A 1 134 ? 3.000 8.429 4.296 1.00 94.62 134 TYR A N 1
ATOM 1005 C CA . TYR A 1 134 ? 3.382 8.147 2.919 1.00 94.62 134 TYR A CA 1
ATOM 1006 C C . TYR A 1 134 ? 3.770 6.674 2.804 1.00 94.62 134 TYR A C 1
ATOM 1008 O O . TYR A 1 134 ? 4.608 6.199 3.571 1.00 94.62 134 TYR A O 1
ATOM 1016 N N . ILE A 1 135 ? 3.138 5.941 1.886 1.00 96.44 135 ILE A N 1
ATOM 1017 C CA . ILE A 1 135 ? 3.445 4.528 1.647 1.00 96.44 135 ILE A CA 1
ATOM 1018 C C . ILE A 1 135 ? 4.600 4.448 0.654 1.00 96.44 135 ILE A C 1
ATOM 1020 O O . ILE A 1 135 ? 4.446 4.813 -0.504 1.00 96.44 135 ILE A O 1
ATOM 1024 N N . GLU A 1 136 ? 5.743 3.949 1.113 1.00 97.31 136 GLU A N 1
ATOM 1025 C CA . GLU A 1 136 ? 6.968 3.852 0.310 1.00 97.31 136 GLU A CA 1
ATOM 1026 C C . GLU A 1 136 ? 7.013 2.551 -0.493 1.00 97.31 136 GLU A C 1
ATOM 1028 O O . GLU A 1 136 ? 7.602 2.495 -1.572 1.00 97.31 136 GLU A O 1
ATOM 1033 N N . GLY A 1 137 ? 6.385 1.489 0.020 1.00 97.88 137 GLY A N 1
ATOM 1034 C CA . GLY A 1 137 ? 6.331 0.215 -0.681 1.00 97.88 137 GLY A CA 1
ATOM 1035 C C . GLY A 1 137 ? 5.353 -0.789 -0.087 1.00 97.88 137 GLY A C 1
ATOM 1036 O O . GLY A 1 137 ? 5.108 -0.829 1.120 1.00 97.88 137 GLY A O 1
ATOM 1037 N N . ILE A 1 138 ? 4.819 -1.644 -0.958 1.00 98.50 138 ILE A N 1
ATOM 1038 C CA . ILE A 1 138 ? 3.955 -2.779 -0.618 1.00 98.50 138 ILE A CA 1
ATOM 1039 C C . ILE A 1 138 ? 4.453 -4.003 -1.390 1.00 98.50 138 ILE A C 1
ATOM 1041 O O . ILE A 1 138 ? 4.830 -3.909 -2.552 1.00 98.50 138 ILE A O 1
ATOM 1045 N N . HIS A 1 139 ? 4.469 -5.177 -0.757 1.00 98.25 139 HIS A N 1
ATOM 1046 C CA . HIS A 1 139 ? 4.930 -6.433 -1.366 1.00 98.25 139 HIS A CA 1
ATOM 1047 C C . HIS A 1 139 ? 6.407 -6.412 -1.804 1.00 98.25 139 HIS A C 1
ATOM 1049 O O . HIS A 1 139 ? 6.815 -7.122 -2.719 1.00 98.25 139 HIS A O 1
ATOM 1055 N N . ASN A 1 140 ? 7.231 -5.612 -1.118 1.00 98.19 140 ASN A N 1
ATOM 1056 C CA . ASN A 1 140 ? 8.616 -5.313 -1.504 1.00 98.19 140 ASN A CA 1
ATOM 1057 C C . ASN A 1 140 ? 8.753 -4.643 -2.884 1.00 98.19 140 ASN A C 1
ATOM 1059 O O . ASN A 1 140 ? 9.861 -4.616 -3.422 1.00 98.19 140 ASN A O 1
ATOM 1063 N N . LEU A 1 141 ? 7.668 -4.108 -3.445 1.00 98.06 141 LEU A N 1
ATOM 1064 C CA . LEU A 1 141 ? 7.683 -3.199 -4.584 1.00 98.06 141 LEU A CA 1
ATOM 1065 C C . LEU A 1 141 ? 7.596 -1.781 -4.027 1.00 98.06 141 LEU A C 1
ATOM 1067 O O . LEU A 1 141 ? 6.665 -1.468 -3.284 1.00 98.06 141 LEU A O 1
ATOM 1071 N N . TYR A 1 142 ? 8.595 -0.968 -4.338 1.00 97.94 142 TYR A N 1
ATOM 1072 C CA . TYR A 1 142 ? 8.749 0.373 -3.790 1.00 97.94 142 TYR A CA 1
ATOM 1073 C C . TYR A 1 142 ? 8.476 1.436 -4.843 1.00 97.94 142 TYR A C 1
ATOM 1075 O O . TYR A 1 142 ? 8.493 1.171 -6.052 1.00 97.94 142 TYR A O 1
ATOM 1083 N N . GLU A 1 143 ? 8.277 2.664 -4.374 1.00 97.06 143 GLU A N 1
ATOM 1084 C CA . GLU A 1 143 ? 8.385 3.830 -5.234 1.00 97.06 143 GLU A CA 1
ATOM 1085 C C . GLU A 1 143 ? 9.672 3.757 -6.074 1.00 97.06 143 GLU A C 1
ATOM 1087 O O . GLU A 1 143 ? 10.730 3.281 -5.654 1.00 97.06 143 GLU A O 1
ATOM 1092 N N . PHE A 1 144 ? 9.551 4.188 -7.321 1.00 97.12 144 PHE A N 1
ATOM 1093 C CA . PHE A 1 144 ? 10.605 4.191 -8.334 1.00 97.12 144 PHE A CA 1
ATOM 1094 C C . PHE A 1 144 ? 11.117 2.834 -8.856 1.00 97.12 144 PHE A C 1
ATOM 1096 O O . PHE A 1 144 ? 11.864 2.838 -9.842 1.00 97.12 144 PHE A O 1
ATOM 1103 N N . ASP A 1 145 ? 10.677 1.687 -8.318 1.00 97.69 145 ASP A N 1
ATOM 1104 C CA . ASP A 1 145 ? 11.068 0.353 -8.822 1.00 97.69 145 ASP A CA 1
ATOM 1105 C C . ASP A 1 145 ? 10.620 0.103 -10.279 1.00 97.69 145 ASP A C 1
ATOM 1107 O O . ASP A 1 145 ? 11.122 -0.813 -10.934 1.00 97.69 145 ASP A O 1
ATOM 1111 N N . VAL A 1 146 ? 9.694 0.911 -10.812 1.00 97.44 146 VAL A N 1
ATOM 1112 C CA . VAL A 1 146 ? 9.173 0.825 -12.192 1.00 97.44 146 VAL A CA 1
ATOM 1113 C C . VAL A 1 146 ? 9.339 2.163 -12.933 1.00 97.44 146 VAL A C 1
ATOM 1115 O O . VAL A 1 146 ? 8.600 2.510 -13.856 1.00 97.44 146 VAL A O 1
ATOM 1118 N N . GLY A 1 147 ? 10.361 2.932 -12.545 1.00 96.00 147 GLY A N 1
ATOM 1119 C CA . GLY A 1 147 ? 10.746 4.202 -13.158 1.00 96.00 147 GLY A CA 1
ATOM 1120 C C . GLY A 1 147 ? 10.442 5.420 -12.285 1.00 96.00 147 GLY A C 1
ATOM 1121 O O . GLY A 1 147 ? 9.695 5.365 -11.326 1.00 96.00 147 GLY A O 1
ATOM 1122 N N . LYS A 1 148 ? 10.999 6.581 -12.640 1.00 95.62 148 LYS A N 1
ATOM 1123 C CA . LYS A 1 148 ? 11.001 7.797 -11.791 1.00 95.62 148 LYS A CA 1
ATOM 1124 C C . LYS A 1 148 ? 9.622 8.375 -11.430 1.00 95.62 148 LYS A C 1
ATOM 1126 O O . LYS A 1 148 ? 9.560 9.313 -10.649 1.00 95.62 148 LYS A O 1
ATOM 1131 N N . LEU A 1 149 ? 8.562 7.882 -12.064 1.00 93.44 149 LEU A N 1
ATOM 1132 C CA . LEU A 1 149 ? 7.178 8.304 -11.847 1.00 93.44 149 LEU A CA 1
ATOM 1133 C C . LEU A 1 149 ? 6.312 7.172 -11.270 1.00 93.44 149 LEU A C 1
ATOM 1135 O O . LEU A 1 149 ? 5.098 7.326 -11.222 1.00 93.44 149 LEU A O 1
ATOM 1139 N N . SER A 1 150 ? 6.897 6.022 -10.915 1.00 90.94 150 SER A N 1
ATOM 1140 C CA . SER A 1 150 ? 6.173 4.960 -10.214 1.00 90.94 150 SER A CA 1
ATOM 1141 C C . SER A 1 150 ? 6.166 5.246 -8.716 1.00 90.94 150 SER A C 1
ATOM 1143 O O . SER A 1 150 ? 7.225 5.537 -8.160 1.00 90.94 150 SER A O 1
ATOM 1145 N N . GLY A 1 151 ? 5.002 5.123 -8.091 1.00 82.31 151 GLY A N 1
ATOM 1146 C CA . GLY A 1 151 ? 4.727 5.497 -6.705 1.00 82.31 151 GLY A CA 1
ATOM 1147 C C . GLY A 1 151 ? 3.255 5.838 -6.598 1.00 82.31 151 GLY A C 1
ATOM 1148 O O . GLY A 1 151 ? 2.878 6.880 -7.176 1.00 82.31 151 GLY A O 1
#

pLDDT: mean 84.48, std 21.49, range [33.75, 98.62]

Mean predicted aligned error: 11.66 Å

Nearest PDB structures (foldseek):
  7qbe-assembly2_C  TM=7.693E-01  e=6.256E-01  Homo sapiens
  8ixt-assembly1_A  TM=6.282E-01  e=8.605E-01  Rattus norvegicus
  8ixu-assembly1_A  TM=6.126E-01  e=1.042E+00  Rattus norvegicus
  2bb5-assembly2_B  TM=6.073E-01  e=1.527E+00  Homo sapiens

Foldseek 3Di:
DDDDDDDDDDDDDDDDDDDDPPPPPPDFDDDADLLRDGDDDPPDDDDDQLVPFDWDPVAKDKDWDWDFPQVCVVQVVQAAPVCSVLQDPNRTPGDGDIDMGTPRDDPVNVVVVVCVVVVWDWDWDQDVSNSDIDTQDTSPHGQQSRHPPRD

Solvent-accessible surface area (backbone atoms only — not comparable to full-atom values): 9995 Å² total; per-residue (Å²): 132,91,80,90,85,79,91,80,89,85,82,87,82,92,74,92,72,93,66,88,77,75,75,74,78,73,71,90,78,64,78,54,53,99,63,69,42,77,61,81,58,90,93,57,81,79,89,75,59,75,90,77,56,67,67,41,85,85,46,75,49,76,48,77,45,66,41,71,52,49,73,47,72,84,35,57,90,49,32,43,80,95,47,56,89,66,59,47,96,83,17,55,80,38,67,83,35,82,42,79,46,37,44,63,60,50,72,65,56,53,48,52,51,54,29,59,76,69,72,38,49,72,46,67,48,79,40,77,74,68,72,40,77,44,78,47,27,52,62,81,48,42,52,43,45,51,33,96,81,35,115

Secondary structure (DSSP, 8-state):
---------------------------S-PPP-TT-PPPPPTTSPPP--GGGPPPEEEEEEEEEEEEE-GGGGGGTTTS-TTTGGGS-TTSEEEEEEEEEEEET--HHHHHHHHHHHTT--EEEEEEGGGTEEEEEEETTEETTTT-TT--

Sequence (151 aa):
MKKRGICLLLAAVMLCCAACGSRQTTEGGGEKDQYMTEPVPDGKPDPVEPQDTTVDTTTTHTCTFSISCETILDNMDKCVENKKFLVPADGVIFPATEVTFSDGESVYDVLQRVCKANKIHMESSFTPVYNSAYIEGIHNLYEFDVGKLSG

Radius of gyration: 27.68 Å; Cα contacts (8 Å, |Δi|>4): 160; chains: 1; bounding box: 55×72×62 Å